Protein AF-A0A3N5SUB5-F1 (afdb_monomer_lite)

pLDDT: mean 83.78, std 13.89, range [43.81, 96.94]

Secondary structure (DSSP, 8-state):
---HHHHHHHHHTSB-TTS-B--TTTGGGS-TT-EEE-SS-EEESHHHHHHHHHHHHHHGGG----

Foldseek 3Di:
DQDPVNVVVQVVVQQDPLRAGDCPSVLVVDDQQDWDDDPPD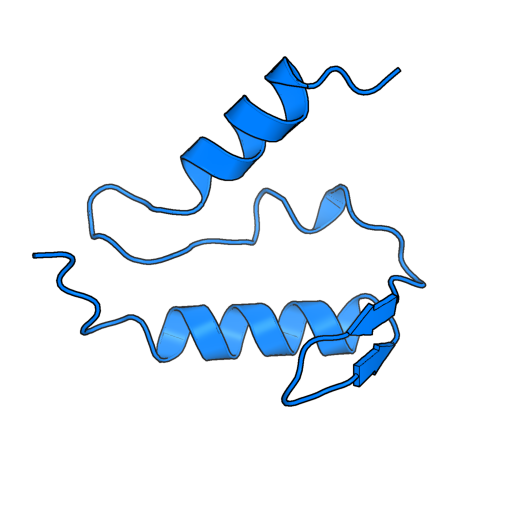TDGGSVRVVVVSVVRRVVRNPPDDD

Structure (mmCIF, N/CA/C/O backbone):
data_AF-A0A3N5SUB5-F1
#
_entry.id   AF-A0A3N5SUB5-F1
#
loop_
_atom_site.group_PDB
_atom_site.id
_atom_site.type_symbol
_atom_site.label_atom_id
_atom_site.label_alt_id
_atom_site.label_comp_id
_atom_site.label_asym_id
_atom_site.label_entity_id
_atom_site.label_seq_id
_atom_site.pdbx_PDB_ins_code
_atom_site.Cartn_x
_atom_site.Cartn_y
_atom_site.Cartn_z
_atom_site.occupancy
_atom_site.B_iso_or_equiv
_atom_site.auth_seq_id
_atom_site.auth_comp_id
_atom_site.auth_asym_id
_atom_site.auth_atom_id
_atom_site.pdbx_PDB_model_num
ATOM 1 N N . MET A 1 1 ? -18.669 -11.652 -6.312 1.00 55.00 1 MET A N 1
ATOM 2 C CA . MET A 1 1 ? -19.264 -10.301 -6.365 1.00 55.00 1 MET A CA 1
ATOM 3 C C . MET A 1 1 ? -18.681 -9.530 -5.193 1.00 55.00 1 MET A C 1
ATOM 5 O O . MET A 1 1 ? -18.982 -9.873 -4.061 1.00 55.00 1 MET A O 1
ATOM 9 N N . THR A 1 2 ? -17.750 -8.612 -5.444 1.00 71.00 2 THR A N 1
ATOM 10 C CA . THR A 1 2 ? -17.089 -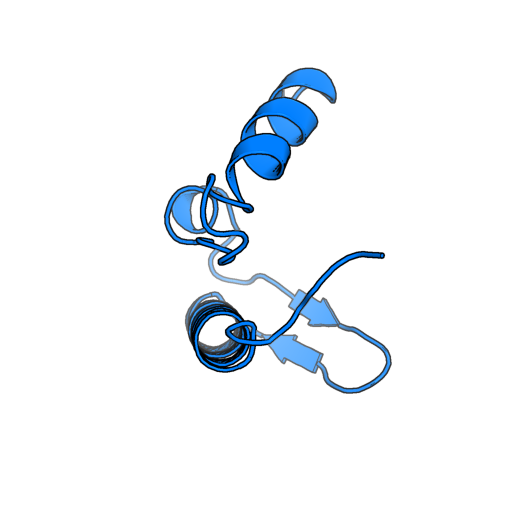7.821 -4.393 1.00 71.00 2 THR A CA 1
ATOM 11 C C . THR A 1 2 ? -18.012 -6.659 -4.031 1.00 71.00 2 THR A C 1
ATOM 13 O O . THR A 1 2 ? -18.303 -5.843 -4.904 1.00 71.00 2 THR A O 1
ATOM 16 N N . SER A 1 3 ? -18.537 -6.602 -2.802 1.00 87.56 3 SER A N 1
ATOM 17 C CA . SER A 1 3 ? -19.376 -5.471 -2.382 1.00 87.56 3 SER A CA 1
ATOM 18 C C . SER A 1 3 ? -18.505 -4.292 -1.949 1.00 87.56 3 SER A C 1
ATOM 20 O O . SER A 1 3 ? -17.351 -4.457 -1.541 1.00 87.56 3 SER A O 1
ATOM 22 N N . VAL A 1 4 ? -19.064 -3.083 -2.020 1.00 87.94 4 VAL A N 1
ATOM 23 C CA . VAL A 1 4 ? -18.403 -1.869 -1.515 1.00 87.94 4 VAL A CA 1
ATOM 24 C C . VAL A 1 4 ? -18.047 -2.021 -0.031 1.00 87.94 4 VAL A C 1
ATOM 26 O O . VAL A 1 4 ? -17.008 -1.528 0.403 1.00 87.94 4 VAL A O 1
ATOM 29 N N . GLU A 1 5 ? -18.861 -2.742 0.744 1.00 89.31 5 GLU A N 1
ATOM 30 C CA . GLU A 1 5 ? -18.594 -2.977 2.165 1.00 89.31 5 GLU A CA 1
ATOM 31 C C . GLU A 1 5 ? -17.359 -3.851 2.374 1.00 89.31 5 GLU A C 1
ATOM 33 O O . GLU A 1 5 ? -16.550 -3.527 3.238 1.00 89.31 5 GLU A O 1
ATOM 38 N N . THR A 1 6 ? -17.165 -4.892 1.555 1.00 87.94 6 THR A N 1
ATOM 39 C CA . THR A 1 6 ? -15.967 -5.745 1.618 1.00 87.94 6 THR A CA 1
ATOM 40 C C . THR A 1 6 ? -14.701 -4.942 1.338 1.00 87.94 6 THR A C 1
ATOM 42 O O . THR A 1 6 ? -13.721 -5.052 2.072 1.00 87.94 6 THR A O 1
ATOM 45 N N . VAL A 1 7 ? -14.723 -4.085 0.310 1.00 87.12 7 VAL A N 1
ATOM 46 C CA . 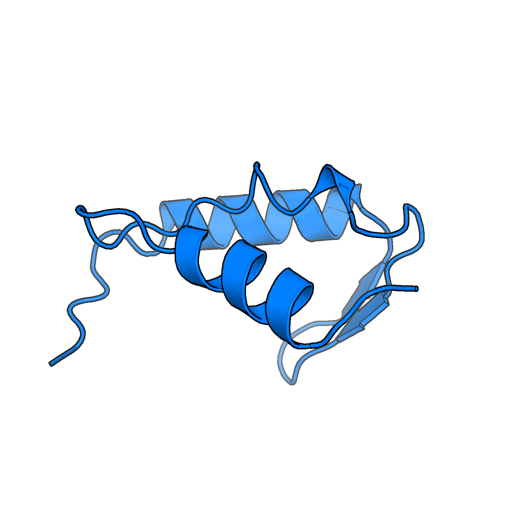VAL A 1 7 ? -13.582 -3.211 -0.001 1.00 87.12 7 VAL A CA 1
ATOM 47 C C . VAL A 1 7 ? -13.317 -2.258 1.164 1.00 87.12 7 VAL A C 1
ATOM 49 O O . VAL A 1 7 ? -12.181 -2.143 1.618 1.00 87.12 7 VAL A O 1
ATOM 52 N N . ARG A 1 8 ? -14.362 -1.617 1.701 1.00 86.88 8 ARG A N 1
ATOM 53 C CA . ARG A 1 8 ? -14.234 -0.689 2.832 1.00 86.88 8 ARG A CA 1
ATOM 54 C C . ARG A 1 8 ? -13.663 -1.374 4.073 1.00 86.88 8 ARG A C 1
ATOM 56 O O . ARG A 1 8 ? -12.807 -0.801 4.741 1.00 86.88 8 ARG A O 1
ATOM 63 N N . GLU A 1 9 ? -14.123 -2.581 4.385 1.00 88.62 9 GLU A N 1
ATOM 64 C CA . GLU A 1 9 ? -13.644 -3.340 5.538 1.00 88.62 9 GLU A CA 1
ATOM 65 C C . GLU A 1 9 ? -12.163 -3.709 5.387 1.00 88.62 9 GLU A C 1
ATOM 67 O O . GLU A 1 9 ? -11.381 -3.475 6.309 1.00 88.62 9 GLU A O 1
ATOM 72 N N . LEU A 1 10 ? -11.753 -4.212 4.219 1.00 88.38 10 LEU A N 1
ATOM 73 C CA . LEU A 1 10 ? -10.356 -4.551 3.937 1.00 88.38 10 LEU A CA 1
ATOM 74 C C . LEU A 1 10 ? -9.436 -3.328 4.058 1.00 88.38 10 LEU A C 1
ATOM 76 O O . LEU A 1 10 ? -8.404 -3.399 4.725 1.00 88.38 10 LEU A O 1
ATOM 80 N N . TRP A 1 11 ? -9.838 -2.192 3.486 1.00 86.44 11 TRP A N 1
ATOM 81 C CA . TRP A 1 11 ? -9.055 -0.954 3.519 1.00 86.44 11 TRP A CA 1
ATOM 82 C C . TRP A 1 11 ? -9.022 -0.282 4.898 1.00 86.44 11 TRP A C 1
ATOM 84 O O . TRP A 1 11 ? -8.026 0.350 5.242 1.00 86.44 11 TRP A O 1
ATOM 94 N N . SER A 1 12 ? -10.060 -0.448 5.726 1.00 84.88 12 SER A N 1
ATOM 95 C CA . SER A 1 12 ? -10.054 0.072 7.105 1.00 84.88 12 SER A CA 1
ATOM 96 C C . SER A 1 12 ? -8.979 -0.563 7.992 1.00 84.88 12 SER A C 1
ATOM 98 O O . SER A 1 12 ? -8.562 0.045 8.973 1.00 84.88 12 SER A O 1
ATOM 100 N N . LYS A 1 13 ? -8.504 -1.762 7.631 1.00 84.50 13 LYS A N 1
ATOM 101 C CA . LYS A 1 13 ? -7.481 -2.512 8.372 1.00 84.50 13 LYS A CA 1
ATOM 102 C C . LYS A 1 13 ? -6.051 -2.136 7.972 1.00 84.50 13 LYS A C 1
ATOM 104 O O . LYS A 1 13 ? -5.117 -2.578 8.628 1.00 84.50 13 LYS A O 1
ATOM 109 N N . THR A 1 14 ? -5.873 -1.322 6.926 1.00 82.75 14 THR A N 1
ATOM 110 C CA . THR A 1 14 ? -4.545 -0.933 6.435 1.00 82.75 14 THR A CA 1
ATOM 111 C C . THR A 1 14 ? -3.788 -0.085 7.443 1.00 82.75 14 THR A C 1
ATOM 113 O O . THR A 1 14 ? -2.589 -0.261 7.573 1.00 82.75 14 THR A O 1
ATOM 116 N N . TYR A 1 15 ? -4.445 0.788 8.204 1.00 74.25 15 TYR A N 1
ATOM 117 C CA . TYR A 1 15 ? -3.780 1.552 9.260 1.00 74.25 15 TYR A CA 1
ATOM 118 C C . TYR A 1 15 ? -3.973 0.850 10.603 1.00 74.25 15 TYR A C 1
ATOM 120 O O . TYR A 1 15 ? -5.094 0.746 11.099 1.00 74.25 15 TYR A O 1
ATOM 128 N N . ASN A 1 16 ? -2.882 0.358 11.192 1.00 68.19 16 ASN A N 1
ATOM 129 C CA . ASN A 1 16 ? -2.933 -0.239 12.524 1.00 68.19 16 ASN A CA 1
ATOM 130 C C . ASN A 1 16 ? -3.029 0.836 13.626 1.00 68.19 16 ASN A C 1
ATOM 132 O O . ASN A 1 16 ? -2.894 2.033 13.371 1.00 68.19 16 ASN A O 1
ATOM 136 N N . THR A 1 17 ? -3.245 0.415 14.875 1.00 59.59 17 THR A N 1
ATOM 137 C CA . THR A 1 17 ? -3.331 1.299 16.056 1.00 59.59 17 THR A CA 1
ATOM 138 C C . THR A 1 17 ? -2.075 2.141 16.300 1.00 59.59 17 THR A C 1
ATOM 140 O O . THR A 1 17 ? -2.152 3.149 16.994 1.00 59.59 17 THR A O 1
ATOM 143 N N . GLU A 1 18 ? -0.933 1.769 15.714 1.00 63.62 18 GLU A N 1
ATOM 144 C CA . GLU A 1 18 ? 0.311 2.547 15.751 1.00 63.62 18 GLU A CA 1
ATOM 145 C C . GLU A 1 18 ? 0.430 3.556 14.592 1.00 63.62 18 GLU A C 1
ATOM 147 O O . GLU A 1 18 ? 1.470 4.195 14.439 1.00 63.62 18 GLU A O 1
ATOM 152 N N . GLY A 1 19 ? -0.599 3.682 13.745 1.00 65.94 19 GLY A N 1
ATOM 153 C CA . GLY A 1 19 ? -0.615 4.571 12.581 1.00 65.94 19 GLY A CA 1
ATOM 154 C C . GLY A 1 19 ? 0.264 4.101 11.419 1.00 65.94 19 GLY A C 1
ATOM 155 O O . GLY A 1 19 ? 0.439 4.830 10.441 1.00 65.94 19 GLY A O 1
ATOM 156 N N . LYS A 1 20 ? 0.823 2.887 11.492 1.00 71.50 20 LYS A N 1
ATOM 157 C CA . LYS A 1 20 ? 1.666 2.329 10.433 1.00 71.50 20 LYS A CA 1
ATOM 158 C C . LYS A 1 20 ? 0.791 1.584 9.431 1.00 71.50 20 LYS A C 1
ATOM 160 O O . LYS A 1 20 ? -0.025 0.758 9.848 1.00 71.50 20 LYS A O 1
ATOM 165 N N . PRO A 1 21 ? 0.960 1.841 8.125 1.00 80.94 21 PRO A N 1
ATOM 166 C CA . PRO A 1 21 ? 0.191 1.126 7.134 1.00 80.94 21 PRO A CA 1
ATOM 167 C C . PRO A 1 21 ? 0.761 -0.289 6.945 1.00 80.94 21 PRO A C 1
ATOM 169 O O . PRO A 1 21 ? 1.953 -0.436 6.675 1.00 80.94 21 PRO A O 1
ATOM 172 N N . ASP A 1 22 ? -0.070 -1.317 7.075 1.00 85.06 22 ASP A N 1
ATOM 173 C CA . ASP A 1 22 ? 0.213 -2.702 6.696 1.00 85.06 22 ASP A CA 1
ATOM 174 C C . ASP A 1 22 ? -0.669 -3.070 5.502 1.00 85.06 22 ASP A C 1
ATOM 176 O O . ASP A 1 22 ? -1.893 -2.995 5.567 1.00 85.06 22 ASP A O 1
ATOM 180 N N . TRP A 1 23 ? -0.034 -3.417 4.386 1.00 86.88 23 TRP A N 1
ATOM 181 C CA . TRP A 1 23 ? -0.711 -3.755 3.134 1.00 86.88 23 TRP A CA 1
ATOM 182 C C . TRP A 1 23 ? -0.799 -5.270 2.919 1.00 86.88 23 TRP A C 1
ATOM 184 O O . TRP A 1 23 ? -1.503 -5.718 2.014 1.00 86.88 23 TRP A O 1
ATOM 194 N N . SER A 1 24 ? -0.109 -6.069 3.741 1.00 87.75 24 SER A N 1
ATOM 195 C CA . SER A 1 24 ? 0.074 -7.510 3.533 1.00 87.75 24 SER A CA 1
ATOM 196 C C . SER A 1 24 ? -1.243 -8.283 3.470 1.00 87.75 24 SER A C 1
ATOM 198 O O . SER A 1 24 ? -1.357 -9.235 2.700 1.00 87.75 24 SER A O 1
ATOM 200 N N . HIS A 1 25 ? -2.266 -7.848 4.209 1.00 88.56 25 HIS A N 1
ATOM 201 C CA . HIS A 1 25 ? -3.583 -8.482 4.212 1.00 88.56 25 HIS A CA 1
ATOM 202 C C . HIS A 1 25 ? -4.404 -8.178 2.959 1.00 88.56 25 HIS A C 1
ATOM 204 O O . HIS A 1 25 ? -5.295 -8.965 2.650 1.00 88.56 25 HIS A O 1
ATOM 210 N N . ILE A 1 26 ? -4.139 -7.077 2.240 1.00 90.25 26 ILE A N 1
ATOM 211 C CA . ILE A 1 26 ? -4.863 -6.751 1.000 1.00 90.25 26 ILE A CA 1
ATOM 212 C C . ILE A 1 26 ? -4.147 -7.210 -0.270 1.00 90.25 26 ILE A C 1
ATOM 214 O O . ILE A 1 26 ? -4.821 -7.455 -1.269 1.00 90.25 26 ILE A O 1
ATOM 218 N N . LEU A 1 27 ? -2.817 -7.364 -0.242 1.00 91.50 27 LEU A N 1
ATOM 219 C CA . LEU A 1 27 ? -2.019 -7.775 -1.406 1.00 91.50 27 LEU A CA 1
ATOM 220 C C . LEU A 1 27 ? -2.529 -9.056 -2.104 1.00 91.50 27 LEU A C 1
ATOM 222 O O . LEU A 1 27 ? -2.608 -9.037 -3.330 1.00 91.50 27 LEU A O 1
ATOM 226 N N . PRO A 1 28 ? -2.962 -10.124 -1.396 1.00 93.31 28 PRO A N 1
ATOM 227 C CA . PRO A 1 28 ? -3.463 -11.344 -2.038 1.00 93.31 28 PRO A CA 1
ATOM 228 C C . PRO A 1 28 ? -4.745 -11.166 -2.862 1.00 93.31 28 PRO A C 1
ATOM 230 O O . PRO A 1 28 ? -5.100 -12.055 -3.629 1.00 93.31 28 PRO A O 1
ATOM 233 N N . TYR A 1 29 ? -5.465 -10.054 -2.687 1.00 91.69 29 TYR A N 1
ATOM 234 C CA . TYR A 1 29 ? -6.692 -9.768 -3.436 1.00 91.69 29 TYR A CA 1
ATOM 235 C C . TYR A 1 29 ? -6.437 -8.992 -4.733 1.00 91.69 29 TYR A C 1
ATOM 237 O O . TYR A 1 29 ? -7.381 -8.753 -5.489 1.00 91.69 29 TYR A O 1
ATOM 245 N N . TYR A 1 30 ? -5.197 -8.572 -4.987 1.00 92.56 30 TYR A N 1
ATOM 246 C CA . TYR A 1 30 ? -4.830 -7.895 -6.223 1.00 92.56 30 TYR A CA 1
ATOM 247 C C . TYR A 1 30 ? -4.470 -8.888 -7.322 1.00 92.56 30 TYR A C 1
ATOM 249 O O . TYR A 1 30 ? -3.951 -9.973 -7.074 1.00 92.56 30 TYR A O 1
ATOM 257 N N . ASP A 1 31 ? -4.733 -8.477 -8.558 1.00 95.00 31 ASP A N 1
ATOM 258 C CA . ASP A 1 31 ? -4.342 -9.234 -9.738 1.00 95.00 31 ASP A CA 1
ATOM 259 C C . ASP A 1 31 ? -2.811 -9.253 -9.897 1.00 95.00 31 ASP A C 1
ATOM 261 O O . ASP A 1 31 ? -2.135 -8.250 -9.642 1.00 95.00 31 ASP A O 1
ATOM 265 N N . HIS A 1 32 ? -2.261 -10.382 -10.352 1.00 95.25 32 HIS A N 1
ATOM 266 C CA . HIS A 1 32 ? -0.826 -10.516 -10.607 1.00 95.25 32 HIS A CA 1
ATOM 267 C C . HIS A 1 32 ? -0.317 -9.517 -11.658 1.00 95.25 32 HIS A C 1
ATOM 269 O O . HIS A 1 32 ? 0.832 -9.087 -11.560 1.00 95.25 32 HIS A O 1
ATOM 275 N N . GLU A 1 33 ? -1.163 -9.104 -12.608 1.00 96.38 33 GLU A N 1
ATOM 276 C CA . GLU A 1 33 ? -0.876 -8.122 -13.661 1.00 96.38 33 GLU A CA 1
ATOM 277 C C . GLU A 1 33 ? -1.396 -6.708 -13.333 1.00 96.38 33 GLU A C 1
ATOM 279 O O . GLU A 1 33 ? -1.620 -5.893 -14.237 1.00 96.38 33 GLU A O 1
ATOM 284 N N . ILE A 1 34 ? -1.589 -6.387 -12.045 1.00 95.31 34 ILE A N 1
ATOM 285 C CA . ILE A 1 34 ? -2.038 -5.063 -11.594 1.00 95.31 34 ILE A CA 1
ATOM 286 C C . ILE A 1 34 ? -1.273 -3.929 -12.293 1.00 95.31 34 ILE A C 1
ATOM 288 O O . ILE A 1 34 ? -0.043 -3.914 -12.372 1.00 95.31 34 ILE A O 1
ATOM 292 N N . ARG A 1 35 ? -2.024 -2.937 -12.777 1.00 95.94 35 ARG A N 1
ATOM 293 C CA . ARG A 1 35 ? -1.482 -1.680 -13.297 1.00 95.94 35 ARG A CA 1
ATOM 294 C C . ARG A 1 35 ? -1.797 -0.572 -12.316 1.00 95.94 35 ARG A C 1
ATOM 296 O O . ARG A 1 35 ? -2.935 -0.112 -12.236 1.00 95.94 35 ARG A O 1
ATOM 303 N N . PHE A 1 36 ? -0.787 -0.159 -11.567 1.00 94.31 36 PHE A N 1
ATOM 304 C CA . PHE A 1 36 ? -0.898 0.975 -10.667 1.00 94.31 36 PHE A CA 1
ATOM 305 C C . PHE A 1 36 ? -0.346 2.217 -11.359 1.00 94.31 36 PHE A C 1
ATOM 307 O O . PHE A 1 36 ? 0.753 2.188 -11.905 1.00 94.31 36 PHE A O 1
ATOM 314 N N . ARG A 1 37 ? -1.101 3.315 -11.339 1.00 95.31 37 ARG A N 1
ATOM 315 C CA . ARG A 1 37 ? -0.667 4.595 -11.895 1.00 95.31 37 ARG A CA 1
ATOM 316 C C . ARG A 1 37 ? -1.146 5.725 -11.003 1.00 95.31 37 ARG A C 1
ATOM 318 O O . ARG A 1 37 ? -2.345 5.866 -10.776 1.00 95.31 37 ARG A O 1
ATOM 325 N N . ASP A 1 38 ? -0.208 6.540 -10.551 1.00 92.56 38 ASP A N 1
ATOM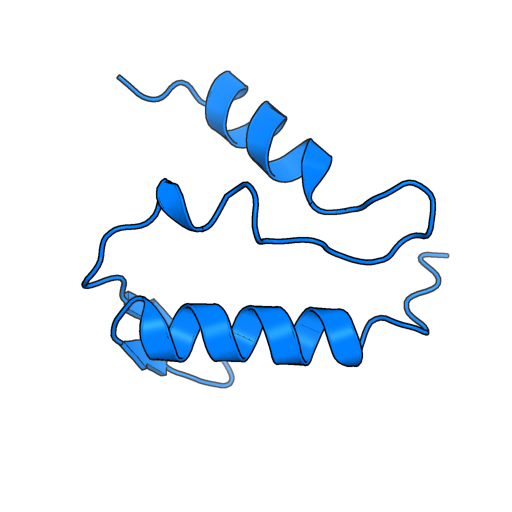 326 C CA . ASP A 1 38 ? -0.477 7.815 -9.900 1.00 92.56 38 ASP A CA 1
ATOM 327 C C . ASP A 1 38 ? 0.185 8.958 -10.702 1.00 92.56 38 ASP A C 1
ATOM 329 O O . ASP A 1 38 ? 0.583 8.782 -11.858 1.00 92.56 38 ASP A O 1
ATOM 333 N N . SER A 1 39 ? 0.244 10.164 -10.136 1.00 94.56 39 SER A N 1
ATOM 334 C CA . SER A 1 39 ? 0.885 11.321 -10.777 1.00 94.56 39 SER A CA 1
ATOM 335 C C . SER A 1 39 ? 2.420 11.281 -10.760 1.00 94.56 39 SER A C 1
ATOM 337 O O . SER A 1 39 ? 3.051 12.110 -11.412 1.00 94.56 39 SER A O 1
ATOM 339 N N . VAL A 1 40 ? 3.021 10.351 -10.018 1.00 91.56 40 VAL A N 1
ATOM 340 C CA . VAL A 1 40 ? 4.462 10.224 -9.770 1.00 91.5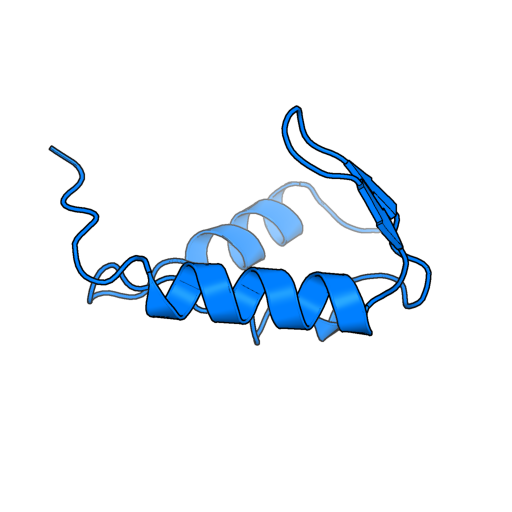6 40 VAL A CA 1
ATOM 341 C C . VAL A 1 40 ? 5.055 9.024 -10.515 1.00 91.56 40 VAL A C 1
ATOM 343 O O . VAL A 1 40 ? 6.174 9.115 -11.015 1.00 91.56 40 VAL A O 1
ATOM 346 N N . GLN A 1 41 ? 4.335 7.905 -10.592 1.00 92.81 41 GLN A N 1
ATOM 347 C CA . GLN A 1 41 ? 4.833 6.630 -11.103 1.00 92.81 41 GLN A CA 1
ATOM 348 C C . GLN A 1 41 ? 3.736 5.783 -11.768 1.00 92.81 41 GLN A C 1
ATOM 350 O O . GLN A 1 41 ? 2.546 5.880 -11.462 1.00 92.81 41 GLN A O 1
ATOM 355 N N . GLU A 1 42 ? 4.177 4.892 -12.653 1.00 96.19 42 GLU A N 1
ATOM 356 C CA . GLU A 1 42 ? 3.396 3.773 -13.179 1.00 96.19 42 GLU A CA 1
ATOM 357 C C . GLU A 1 42 ? 4.147 2.480 -12.844 1.00 96.19 42 GLU A C 1
ATOM 359 O O . GLU A 1 42 ? 5.344 2.389 -13.104 1.00 96.19 42 GLU A O 1
ATOM 364 N N . LEU A 1 43 ? 3.453 1.506 -12.256 1.00 96.06 43 LEU A N 1
ATOM 365 C CA . LEU A 1 43 ? 3.986 0.202 -11.860 1.00 96.06 43 LEU A CA 1
ATOM 366 C C . LEU A 1 43 ? 3.165 -0.902 -12.514 1.00 96.06 43 LEU A C 1
ATOM 368 O O . LEU A 1 43 ? 1.939 -0.777 -12.658 1.00 96.06 43 LEU A O 1
ATOM 372 N N . ARG A 1 44 ? 3.835 -1.990 -12.888 1.00 96.38 44 ARG A N 1
ATOM 373 C CA . ARG A 1 44 ? 3.195 -3.132 -13.537 1.00 96.38 44 ARG A CA 1
ATOM 374 C C . ARG A 1 44 ? 3.560 -4.418 -12.819 1.00 96.38 44 ARG A C 1
ATOM 376 O O . ARG A 1 44 ? 4.723 -4.772 -12.682 1.00 96.38 44 ARG A O 1
ATOM 383 N N . GLY A 1 45 ? 2.525 -5.145 -12.436 1.00 96.94 45 GLY A N 1
ATOM 384 C CA . GLY A 1 45 ? 2.648 -6.425 -11.772 1.00 96.94 45 GLY A CA 1
ATOM 385 C C . GLY A 1 45 ? 2.739 -6.317 -10.254 1.00 96.94 45 GLY A C 1
ATOM 386 O O . GLY A 1 45 ? 3.079 -5.281 -9.671 1.00 96.94 45 GLY A O 1
ATOM 387 N N . ILE A 1 46 ? 2.401 -7.430 -9.608 1.00 95.25 46 ILE A N 1
ATOM 388 C CA . ILE A 1 46 ? 2.284 -7.506 -8.151 1.00 95.25 46 ILE A CA 1
ATOM 389 C C . ILE A 1 46 ? 3.625 -7.318 -7.434 1.00 95.25 46 ILE A C 1
ATOM 391 O O . ILE A 1 46 ? 3.642 -6.802 -6.320 1.00 95.25 46 ILE A O 1
ATOM 395 N N . GLU A 1 47 ? 4.749 -7.676 -8.061 1.00 95.75 47 GLU A N 1
ATOM 396 C CA . GLU A 1 47 ? 6.086 -7.532 -7.469 1.00 95.75 47 GLU A CA 1
ATOM 397 C C . GLU A 1 47 ? 6.459 -6.057 -7.265 1.00 95.75 47 GLU A C 1
ATOM 399 O O . GLU A 1 47 ? 6.787 -5.643 -6.150 1.00 95.75 47 GLU A O 1
ATOM 404 N N . GLU A 1 48 ? 6.339 -5.237 -8.316 1.00 95.25 48 GLU A N 1
ATOM 405 C CA . GLU A 1 48 ? 6.629 -3.801 -8.238 1.00 95.25 48 GLU A CA 1
ATOM 406 C C . GLU A 1 48 ? 5.669 -3.082 -7.287 1.00 95.25 48 GLU A C 1
ATOM 408 O O . GLU A 1 48 ? 6.083 -2.214 -6.508 1.00 95.25 48 GLU A O 1
ATOM 413 N N . PHE A 1 49 ? 4.391 -3.469 -7.326 1.00 94.88 49 PHE A N 1
ATOM 414 C CA . PHE A 1 49 ? 3.366 -2.933 -6.441 1.00 94.88 49 PHE A CA 1
ATOM 415 C C . PHE A 1 49 ? 3.654 -3.271 -4.972 1.00 94.88 49 PHE A C 1
ATOM 417 O O . PHE A 1 49 ? 3.686 -2.370 -4.133 1.00 94.88 49 PHE A O 1
ATOM 424 N N . THR A 1 50 ? 3.960 -4.534 -4.664 1.00 93.81 50 THR A N 1
ATOM 425 C CA . THR A 1 50 ? 4.315 -4.986 -3.309 1.00 93.81 50 THR A CA 1
ATOM 426 C C . THR A 1 50 ? 5.526 -4.220 -2.787 1.00 93.81 50 THR A C 1
ATOM 428 O O . THR A 1 50 ? 5.448 -3.593 -1.729 1.00 93.81 50 THR A O 1
ATOM 431 N N . ALA A 1 51 ? 6.603 -4.143 -3.571 1.00 93.94 51 ALA A N 1
ATOM 432 C CA . ALA A 1 51 ? 7.800 -3.401 -3.188 1.00 93.94 51 ALA A CA 1
ATOM 433 C C . ALA A 1 51 ? 7.509 -1.909 -2.933 1.00 93.94 51 ALA A C 1
ATOM 435 O O . ALA A 1 51 ? 8.129 -1.284 -2.070 1.00 93.94 51 ALA A O 1
ATOM 436 N N . MET A 1 52 ? 6.578 -1.304 -3.678 1.00 92.75 52 MET A N 1
ATOM 437 C CA . MET A 1 52 ? 6.136 0.071 -3.435 1.00 92.75 52 MET A CA 1
ATOM 438 C C . MET A 1 52 ? 5.397 0.208 -2.100 1.00 92.75 52 MET A C 1
ATOM 440 O O . MET A 1 52 ? 5.738 1.108 -1.327 1.00 92.75 52 MET A O 1
ATOM 444 N N . THR A 1 53 ? 4.473 -0.702 -1.783 1.00 90.50 53 THR A N 1
ATOM 445 C CA . THR A 1 53 ? 3.751 -0.683 -0.499 1.00 90.50 53 THR A CA 1
ATOM 446 C C . THR A 1 53 ? 4.690 -0.829 0.703 1.00 90.50 53 THR A C 1
ATOM 448 O O . THR A 1 53 ? 4.580 -0.064 1.660 1.00 90.50 53 THR A O 1
ATOM 451 N N . GLU A 1 54 ? 5.703 -1.696 0.624 1.00 89.56 54 GLU A N 1
ATOM 452 C CA . GLU A 1 54 ? 6.716 -1.858 1.676 1.00 89.56 54 GLU A CA 1
ATOM 453 C C . GLU A 1 54 ? 7.546 -0.583 1.892 1.00 89.56 54 GLU A C 1
ATOM 455 O O . GLU A 1 54 ? 7.808 -0.172 3.030 1.00 89.56 54 GLU A O 1
ATOM 460 N N . ARG A 1 55 ? 7.940 0.093 0.800 1.00 89.50 55 ARG A N 1
ATOM 461 C CA . ARG A 1 55 ? 8.634 1.389 0.876 1.00 89.50 55 ARG A CA 1
ATOM 462 C C . ARG A 1 55 ? 7.766 2.441 1.563 1.00 89.50 55 ARG A C 1
ATOM 464 O O . ARG A 1 55 ? 8.299 3.226 2.351 1.00 89.50 55 ARG A O 1
ATOM 471 N N . LEU A 1 56 ? 6.459 2.466 1.287 1.00 85.69 56 LEU A N 1
ATOM 472 C CA . LEU A 1 56 ? 5.515 3.367 1.953 1.00 85.69 56 LEU A CA 1
ATOM 473 C C . LEU A 1 56 ? 5.411 3.053 3.450 1.00 85.69 56 LEU A C 1
ATOM 475 O O . LEU A 1 56 ? 5.617 3.954 4.259 1.00 85.69 56 LEU A O 1
ATOM 479 N N . THR A 1 57 ? 5.217 1.787 3.832 1.00 83.00 57 THR A N 1
ATOM 480 C CA . THR A 1 57 ? 5.188 1.348 5.240 1.00 83.00 57 THR A CA 1
ATOM 481 C C . THR A 1 57 ? 6.440 1.760 6.003 1.00 83.00 57 THR A C 1
ATOM 483 O O . THR A 1 57 ? 6.355 2.281 7.117 1.00 83.00 57 THR A O 1
ATOM 486 N N . LYS A 1 58 ? 7.618 1.603 5.392 1.00 82.94 58 LYS A N 1
ATOM 487 C CA . LYS A 1 58 ? 8.886 2.005 6.010 1.00 82.94 58 LYS A CA 1
ATOM 488 C C . LYS A 1 58 ? 9.010 3.524 6.179 1.00 82.94 58 LYS A C 1
ATOM 490 O O . LYS A 1 58 ? 9.608 3.966 7.161 1.00 82.94 58 LYS A O 1
ATOM 495 N N . ARG A 1 59 ? 8.472 4.311 5.240 1.00 81.25 59 ARG A N 1
ATOM 496 C CA . ARG A 1 59 ? 8.510 5.786 5.2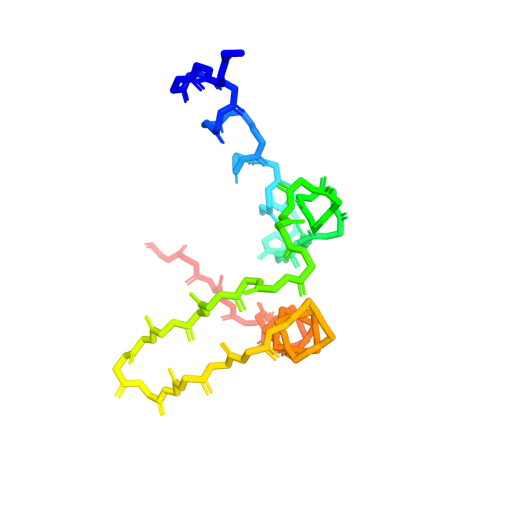60 1.00 81.25 59 ARG A CA 1
ATOM 497 C C . ARG A 1 59 ? 7.459 6.410 6.177 1.00 81.25 59 ARG A C 1
ATOM 499 O O . ARG A 1 59 ? 7.717 7.472 6.725 1.00 81.25 59 ARG A O 1
ATOM 506 N N . SER A 1 60 ? 6.313 5.764 6.382 1.00 70.94 60 SER A N 1
ATOM 507 C CA . SER A 1 60 ? 5.176 6.304 7.145 1.00 70.94 60 SER A CA 1
ATOM 508 C C . SER A 1 60 ? 5.369 6.382 8.667 1.00 70.94 60 SER A C 1
ATOM 510 O O . SER A 1 60 ? 4.412 6.681 9.372 1.00 70.94 60 SER A O 1
ATOM 512 N N . LYS A 1 61 ? 6.585 6.176 9.197 1.00 59.56 61 LYS A N 1
ATOM 513 C CA . LYS A 1 61 ? 6.875 6.262 10.642 1.00 59.56 61 LYS A CA 1
ATOM 514 C C . LYS A 1 61 ? 6.569 7.628 11.282 1.00 59.56 61 LYS A C 1
ATOM 516 O O . LYS A 1 61 ? 6.456 7.672 12.498 1.00 59.56 61 LYS A O 1
ATOM 521 N N . ASP A 1 62 ? 6.387 8.682 10.485 1.00 56.28 62 ASP A N 1
ATOM 522 C CA . ASP A 1 62 ? 6.136 10.055 10.953 1.00 56.28 62 ASP A CA 1
ATOM 523 C C . ASP A 1 62 ? 4.812 10.657 10.447 1.00 56.28 62 ASP A C 1
ATOM 525 O O . ASP A 1 62 ? 4.641 11.878 10.439 1.00 56.28 62 ASP A O 1
ATOM 529 N N . LEU A 1 63 ? 3.850 9.844 9.994 1.00 55.00 63 LEU A N 1
ATOM 530 C CA . LEU A 1 63 ? 2.569 10.388 9.536 1.00 55.00 63 LEU A CA 1
ATOM 531 C C . LEU A 1 63 ? 1.637 10.674 10.729 1.00 55.00 63 LEU A C 1
ATOM 533 O O . LEU A 1 63 ? 0.683 9.942 10.977 1.00 55.00 63 LEU A O 1
ATOM 537 N N . SER A 1 64 ? 1.895 11.746 11.488 1.00 48.41 64 SER A N 1
ATOM 538 C CA . SER A 1 64 ? 0.882 12.262 12.416 1.00 48.41 64 SER A CA 1
ATOM 539 C C . SER A 1 64 ? -0.243 12.899 11.593 1.00 48.41 64 SER A C 1
ATOM 541 O O . SER A 1 64 ? -0.071 13.995 11.053 1.00 48.41 64 SER A O 1
ATOM 543 N N . MET A 1 65 ? -1.389 12.229 11.472 1.00 46.84 65 MET A N 1
ATOM 544 C CA . MET A 1 65 ? -2.616 12.905 11.045 1.00 46.84 65 MET A CA 1
ATOM 545 C C . MET A 1 65 ? -3.021 13.872 12.164 1.00 46.84 65 MET A C 1
ATOM 547 O O . MET A 1 65 ? -3.360 13.431 13.260 1.00 46.84 65 MET A O 1
ATOM 551 N N . LYS A 1 66 ? -2.897 15.177 11.903 1.00 43.81 66 LYS A N 1
ATOM 552 C CA . LYS A 1 66 ? -3.511 16.228 12.725 1.00 43.81 66 LYS A CA 1
ATOM 553 C C . LYS A 1 66 ? -4.979 16.389 12.365 1.00 43.81 66 LYS A C 1
ATOM 555 O O . LYS A 1 66 ? -5.291 16.240 11.162 1.00 43.81 66 LYS A O 1
#

Radius of gyration: 12.95 Å; chains: 1; bounding box: 28×28×30 Å

Sequence (66 aa):
MTSVETVRELWSKTYNTEGKPDWSHILPYYDHEIRFRDSVQELRGIEEFTAMTERLTKRSKDLSMK